Protein AF-W4K0P7-F1 (afdb_monomer)

Sequence (176 aa):
MNGWTSPEGILYIKETLCTLLPWPNGPHNWQVNSTANILEGNNQLVIAACSEGKIAVAYLHLILISHLSKKPPRSLPSFVRSIQSTTVVLMIIPLIDVGLCQVEEMSRMGVRVVSLDKETVREAADFCEAYGQINCTIACIPVGIPVLVMSRTLGSEAETSLTKFLGFHDGTYQMI

Structure (mmCIF, N/CA/C/O backbone):
data_AF-W4K0P7-F1
#
_entry.id   AF-W4K0P7-F1
#
loop_
_atom_site.group_PDB
_atom_site.id
_atom_site.type_symbol
_atom_site.label_atom_id
_atom_site.label_alt_id
_atom_site.label_comp_id
_atom_site.label_asym_id
_atom_site.label_entity_id
_atom_site.label_seq_id
_atom_site.pdbx_PDB_ins_code
_atom_site.Cartn_x
_atom_site.Cartn_y
_atom_site.Cartn_z
_atom_site.occupancy
_atom_site.B_iso_or_equiv
_atom_site.auth_seq_id
_atom_site.auth_comp_id
_atom_site.auth_asym_id
_atom_site.auth_atom_id
_atom_site.pdbx_PDB_model_num
ATOM 1 N N . MET A 1 1 ? -16.698 13.579 5.996 1.00 54.69 1 MET A N 1
ATOM 2 C CA . MET A 1 1 ? -16.871 12.206 5.472 1.00 54.69 1 MET A CA 1
ATOM 3 C C . MET A 1 1 ? -16.181 11.272 6.443 1.00 54.69 1 MET A C 1
ATOM 5 O O . MET A 1 1 ? -15.068 11.587 6.837 1.00 54.69 1 MET A O 1
ATOM 9 N N . ASN A 1 2 ? -16.835 10.184 6.848 1.00 77.38 2 ASN A N 1
ATOM 10 C CA . ASN A 1 2 ? -16.234 9.191 7.741 1.00 77.38 2 ASN A CA 1
ATOM 11 C C . ASN A 1 2 ? -15.592 8.098 6.870 1.00 77.38 2 ASN A C 1
ATOM 13 O O . ASN A 1 2 ? -16.306 7.478 6.077 1.00 77.38 2 ASN A O 1
ATOM 17 N N . GLY A 1 3 ? -14.280 7.893 6.999 1.00 88.19 3 GLY A N 1
ATOM 18 C CA . GLY A 1 3 ? -13.490 6.923 6.228 1.00 88.19 3 GLY A CA 1
ATOM 19 C C . GLY A 1 3 ? -12.021 6.938 6.658 1.00 88.19 3 GLY A C 1
ATOM 20 O O . GLY A 1 3 ? -11.626 7.771 7.474 1.00 88.19 3 GLY A O 1
ATOM 21 N N . TRP A 1 4 ? -11.203 6.040 6.120 1.00 92.19 4 TRP A N 1
ATOM 22 C CA . TRP A 1 4 ? -9.770 5.958 6.430 1.00 92.19 4 TRP A CA 1
ATOM 23 C C . TRP A 1 4 ? -9.004 7.208 6.003 1.00 92.19 4 TRP A C 1
ATOM 25 O O . TRP A 1 4 ? -8.019 7.576 6.639 1.00 92.19 4 TRP A O 1
ATOM 35 N N . THR A 1 5 ? -9.476 7.879 4.954 1.00 93.38 5 THR A N 1
ATOM 36 C CA . THR A 1 5 ? -8.907 9.130 4.431 1.00 93.38 5 THR A CA 1
ATOM 37 C C . THR A 1 5 ? -9.366 10.382 5.188 1.00 93.38 5 THR A C 1
ATOM 39 O O . THR A 1 5 ? -8.918 11.482 4.864 1.00 93.38 5 THR A O 1
ATOM 42 N N . SER A 1 6 ? -10.238 10.258 6.201 1.00 93.25 6 SER A N 1
ATOM 43 C CA . SER A 1 6 ? -10.619 11.395 7.052 1.00 93.25 6 SER A CA 1
ATOM 44 C C . SER A 1 6 ? -9.464 11.806 7.979 1.00 93.25 6 SER A C 1
ATOM 46 O O . SER A 1 6 ? -8.593 10.982 8.263 1.00 93.25 6 SER A O 1
ATOM 48 N N . PRO A 1 7 ? -9.440 13.047 8.505 1.00 93.06 7 PRO A N 1
ATOM 49 C CA . PRO A 1 7 ? -8.416 13.472 9.463 1.00 93.06 7 PRO A CA 1
ATOM 50 C C . PRO A 1 7 ? -8.278 12.526 10.664 1.00 93.06 7 PRO A C 1
ATOM 52 O O . PRO A 1 7 ? -7.164 12.223 11.090 1.00 93.06 7 PRO A O 1
ATOM 55 N N . GLU A 1 8 ? -9.398 12.011 11.173 1.00 92.00 8 GLU A N 1
ATOM 56 C CA . GLU A 1 8 ? -9.434 11.033 12.262 1.00 92.00 8 GLU A CA 1
ATOM 57 C C . GLU A 1 8 ? -8.845 9.683 11.836 1.00 92.00 8 GLU A C 1
ATOM 59 O O . GLU A 1 8 ? -8.071 9.092 12.589 1.00 92.00 8 GLU A O 1
ATOM 64 N N . GLY A 1 9 ? -9.170 9.207 10.628 1.00 92.75 9 GLY A N 1
ATOM 65 C CA . GLY A 1 9 ? -8.609 7.978 10.063 1.00 92.75 9 GLY A CA 1
ATOM 66 C C . GLY A 1 9 ? -7.095 8.067 9.865 1.00 92.75 9 GLY A C 1
ATOM 67 O O . GLY A 1 9 ? -6.358 7.186 10.311 1.00 92.75 9 GLY A O 1
ATOM 68 N N . ILE A 1 10 ? -6.615 9.170 9.288 1.00 95.06 10 ILE A N 1
ATOM 69 C CA . ILE A 1 10 ? -5.187 9.455 9.091 1.00 95.06 10 ILE A CA 1
ATOM 70 C C . ILE A 1 10 ? -4.441 9.504 10.424 1.00 95.06 10 ILE A C 1
ATOM 72 O O . ILE A 1 10 ? -3.384 8.880 10.561 1.00 95.06 10 ILE A O 1
ATOM 76 N N . LEU A 1 11 ? -4.988 10.216 11.413 1.00 94.06 11 LEU A N 1
ATOM 77 C CA . LEU A 1 11 ? -4.388 10.302 12.742 1.00 94.06 11 LEU A CA 1
ATOM 78 C C . LEU A 1 11 ? -4.304 8.918 13.392 1.00 94.06 11 LEU A C 1
ATOM 80 O O . LEU A 1 11 ? -3.238 8.530 13.866 1.00 94.06 11 LEU A O 1
ATOM 84 N N . TYR A 1 12 ? -5.388 8.144 13.328 1.00 93.12 12 TYR A N 1
ATOM 85 C CA . TYR A 1 12 ? -5.439 6.795 13.882 1.00 93.12 12 TYR A CA 1
ATOM 86 C C . TYR A 1 12 ? -4.412 5.856 13.243 1.00 93.12 12 TYR A C 1
ATOM 88 O O . TYR A 1 12 ? -3.710 5.132 13.954 1.00 93.12 12 TYR A O 1
ATOM 96 N N . ILE A 1 13 ? -4.292 5.870 11.910 1.00 94.69 13 ILE A N 1
ATOM 97 C CA . ILE A 1 13 ? -3.286 5.078 11.189 1.00 94.69 13 ILE A CA 1
ATOM 98 C C . ILE A 1 13 ? -1.888 5.478 11.659 1.00 94.69 13 ILE A C 1
ATOM 100 O O . ILE A 1 13 ? -1.088 4.605 11.992 1.00 94.69 13 ILE A O 1
ATOM 104 N N . LYS A 1 14 ? -1.595 6.782 11.713 1.00 96.25 14 LYS A N 1
ATOM 105 C CA . LYS A 1 14 ? -0.280 7.290 12.112 1.00 96.25 14 LYS A CA 1
ATOM 106 C C . LYS A 1 14 ? 0.084 6.867 13.530 1.00 96.25 14 LYS A C 1
ATOM 108 O O . LYS A 1 14 ? 1.150 6.293 13.728 1.00 96.25 14 LYS A O 1
ATOM 113 N N . GLU A 1 15 ? -0.794 7.114 14.497 1.00 94.00 15 GLU A N 1
ATOM 114 C CA . GLU A 1 15 ? -0.563 6.755 15.898 1.00 94.00 15 GLU A CA 1
ATOM 115 C C . GLU A 1 15 ? -0.383 5.248 16.059 1.00 94.00 15 GLU A C 1
ATOM 117 O O . GLU A 1 15 ? 0.584 4.803 16.676 1.00 94.00 15 GLU A O 1
ATOM 122 N N . THR A 1 16 ? -1.254 4.455 15.432 1.00 92.81 16 THR A N 1
ATOM 123 C CA . THR A 1 16 ? -1.171 2.994 15.505 1.00 92.81 16 THR A CA 1
ATOM 124 C C . THR A 1 16 ? 0.144 2.501 14.908 1.00 92.81 16 THR A C 1
ATOM 126 O O . THR A 1 16 ? 0.885 1.779 15.571 1.00 92.81 16 THR A O 1
ATOM 129 N N . LEU A 1 17 ? 0.502 2.928 13.696 1.00 94.56 17 LEU A N 1
ATOM 130 C CA . LEU A 1 17 ? 1.748 2.507 13.053 1.00 94.56 17 LEU A CA 1
ATOM 131 C C . LEU A 1 17 ? 2.992 2.967 13.824 1.00 94.56 17 LEU A C 1
ATOM 133 O O . LEU A 1 17 ? 3.925 2.182 13.957 1.00 94.56 17 LEU A O 1
ATOM 137 N N . CYS A 1 18 ? 3.004 4.166 14.412 1.00 94.75 18 CYS A N 1
ATOM 138 C CA . CYS A 1 18 ? 4.108 4.605 15.276 1.00 94.75 18 CYS A CA 1
ATOM 139 C C . CYS A 1 18 ? 4.345 3.667 16.469 1.00 94.75 18 CYS A C 1
ATOM 141 O O . CYS A 1 18 ? 5.478 3.533 16.914 1.00 94.75 18 CYS A O 1
ATOM 143 N N . THR A 1 19 ? 3.302 3.007 16.984 1.00 92.25 19 THR A N 1
ATOM 144 C CA . THR A 1 19 ? 3.459 2.023 18.072 1.00 92.25 19 THR A CA 1
ATOM 145 C C . THR A 1 19 ? 3.902 0.642 17.593 1.00 92.25 19 THR A C 1
ATOM 147 O O . THR A 1 19 ? 4.469 -0.121 18.373 1.00 92.25 19 THR A O 1
ATOM 150 N N . LEU A 1 20 ? 3.618 0.295 16.335 1.00 91.38 20 LEU A N 1
ATOM 151 C CA . LEU A 1 20 ? 3.856 -1.045 15.792 1.00 91.38 20 LEU A CA 1
ATOM 152 C C . LEU A 1 20 ? 5.194 -1.176 15.071 1.00 91.38 20 LEU A C 1
ATOM 154 O O . LEU A 1 20 ? 5.740 -2.276 14.999 1.00 91.38 20 LEU A O 1
ATOM 158 N N . LEU A 1 21 ? 5.697 -0.085 14.500 1.00 91.75 21 LEU A N 1
ATOM 159 C CA . LEU A 1 21 ? 6.908 -0.089 13.691 1.00 91.75 21 LEU A CA 1
ATOM 160 C C . LEU A 1 21 ? 8.126 0.252 14.565 1.00 91.75 21 LEU A C 1
ATOM 162 O O . LEU A 1 21 ? 8.058 1.180 15.368 1.00 91.75 21 LEU A O 1
ATOM 166 N N . PRO A 1 22 ? 9.282 -0.404 14.367 1.00 89.69 22 PRO A N 1
ATOM 167 C CA . PRO A 1 22 ? 10.523 -0.093 15.077 1.00 89.69 22 PRO A CA 1
ATOM 168 C C . PRO A 1 22 ? 11.223 1.165 14.522 1.00 89.69 22 PRO A C 1
ATOM 170 O O . PRO A 1 22 ? 12.439 1.306 14.631 1.00 89.69 22 PRO A O 1
ATOM 173 N N . TRP A 1 23 ? 10.488 2.062 13.860 1.00 90.38 23 TRP A N 1
ATOM 174 C CA . TRP A 1 23 ? 11.051 3.234 13.196 1.00 90.38 23 TRP A CA 1
ATOM 175 C C . TRP A 1 23 ? 11.084 4.420 14.159 1.00 90.38 23 TRP A C 1
ATOM 177 O O . TRP A 1 23 ? 10.035 4.786 14.687 1.00 90.38 23 TRP A O 1
ATOM 187 N N . PRO A 1 24 ? 12.241 5.079 14.352 1.00 87.12 24 PRO A N 1
ATOM 188 C CA . PRO A 1 24 ? 12.406 6.092 15.396 1.00 87.12 24 PRO A CA 1
ATOM 189 C C . PRO A 1 24 ? 11.459 7.288 15.239 1.00 87.12 24 PRO A C 1
ATOM 191 O O . PRO A 1 24 ? 11.009 7.848 16.231 1.00 87.12 24 PRO A O 1
ATOM 194 N N . ASN A 1 25 ? 11.127 7.648 13.996 1.00 90.12 25 ASN A N 1
ATOM 195 C CA . ASN A 1 25 ? 10.234 8.764 13.679 1.00 90.12 25 ASN A CA 1
ATOM 196 C C . ASN A 1 25 ? 8.855 8.304 13.175 1.00 90.12 25 ASN A C 1
ATOM 198 O O . ASN A 1 25 ? 8.053 9.132 12.743 1.00 90.12 25 ASN A O 1
ATOM 202 N N . GLY A 1 26 ? 8.586 6.994 13.200 1.00 92.44 26 GLY A N 1
ATOM 203 C CA . GLY A 1 26 ? 7.404 6.415 12.569 1.00 92.44 26 GLY A CA 1
ATOM 204 C C . GLY A 1 26 ? 7.386 6.570 11.039 1.00 92.44 26 GLY A C 1
ATOM 205 O O . GLY A 1 26 ? 8.409 6.896 10.428 1.00 92.44 26 GLY A O 1
ATOM 206 N N . PRO A 1 27 ? 6.237 6.292 10.397 1.00 94.88 27 PRO A N 1
ATOM 207 C CA . PRO A 1 27 ? 6.082 6.413 8.952 1.00 94.88 27 PRO A CA 1
ATOM 208 C C . PRO A 1 27 ? 5.974 7.881 8.511 1.00 94.88 27 PRO A C 1
ATOM 210 O O . PRO A 1 27 ? 5.443 8.738 9.224 1.00 94.88 27 PRO A O 1
ATOM 213 N N . HIS A 1 28 ? 6.413 8.168 7.286 1.00 95.25 28 HIS A N 1
ATOM 214 C CA . HIS A 1 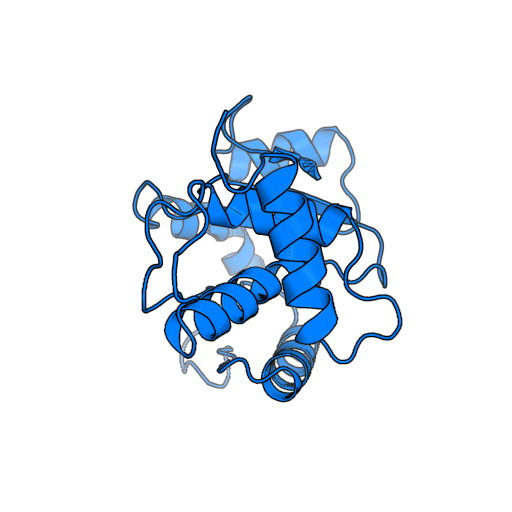28 ? 6.198 9.463 6.645 1.00 95.25 28 HIS A CA 1
ATOM 215 C C . HIS A 1 28 ? 4.703 9.732 6.417 1.00 95.25 28 HIS A C 1
ATOM 217 O O . HIS A 1 28 ? 3.915 8.818 6.182 1.00 95.25 28 HIS A O 1
ATOM 223 N N . ASN A 1 29 ? 4.303 11.008 6.404 1.00 95.38 29 ASN A N 1
ATOM 224 C CA . ASN A 1 29 ? 2.895 11.379 6.205 1.00 95.38 29 ASN A CA 1
ATOM 225 C C . ASN A 1 29 ? 2.325 10.851 4.875 1.00 95.38 29 ASN A C 1
ATOM 227 O O . ASN A 1 29 ? 1.185 10.400 4.837 1.00 95.38 29 ASN A O 1
ATOM 231 N N . TRP A 1 30 ? 3.110 10.849 3.793 1.00 95.19 30 TRP A N 1
ATOM 232 C CA . TRP A 1 30 ? 2.653 10.316 2.507 1.00 95.19 30 TRP A CA 1
ATOM 233 C C . TRP A 1 30 ? 2.475 8.784 2.538 1.00 95.19 30 TRP A C 1
ATOM 235 O O . TRP A 1 30 ? 1.562 8.269 1.898 1.00 95.19 30 TRP A O 1
ATOM 245 N N . GLN A 1 31 ? 3.251 8.053 3.354 1.00 96.75 31 GLN A N 1
ATOM 246 C CA . GLN A 1 31 ? 3.060 6.610 3.568 1.00 96.75 31 GLN A CA 1
ATOM 247 C C . GLN A 1 31 ? 1.754 6.328 4.321 1.00 96.75 31 GLN A C 1
ATOM 249 O O . GLN A 1 31 ? 1.039 5.376 4.003 1.00 96.75 31 GLN A O 1
ATOM 254 N N . VAL A 1 32 ? 1.421 7.178 5.299 1.00 96.81 32 VAL A N 1
ATOM 255 C CA . VAL A 1 32 ? 0.141 7.130 6.024 1.00 96.81 32 VAL A CA 1
ATOM 256 C C . VAL A 1 32 ? -1.023 7.412 5.073 1.00 96.81 32 VAL A C 1
ATOM 258 O O . VAL A 1 32 ? -1.985 6.648 5.045 1.00 96.81 32 VAL A O 1
ATOM 261 N N . ASN A 1 33 ? -0.915 8.450 4.240 1.00 96.00 33 ASN A N 1
ATOM 262 C CA . ASN A 1 33 ? -1.940 8.787 3.249 1.00 96.00 33 ASN A CA 1
ATOM 263 C C . ASN A 1 33 ? -2.133 7.669 2.215 1.00 96.00 33 ASN A C 1
ATOM 265 O O . ASN A 1 33 ? -3.264 7.351 1.851 1.00 96.00 33 ASN A O 1
ATOM 269 N N . SER A 1 34 ? -1.047 7.042 1.762 1.00 95.94 34 SER A N 1
ATOM 270 C CA . SER A 1 34 ? -1.112 5.893 0.853 1.00 95.94 34 SER A CA 1
ATOM 271 C C . SER A 1 34 ? -1.801 4.697 1.508 1.00 95.94 34 SER A C 1
ATOM 273 O O . SER A 1 34 ? -2.725 4.113 0.938 1.00 95.94 34 SER A O 1
ATOM 275 N N . THR A 1 35 ? -1.444 4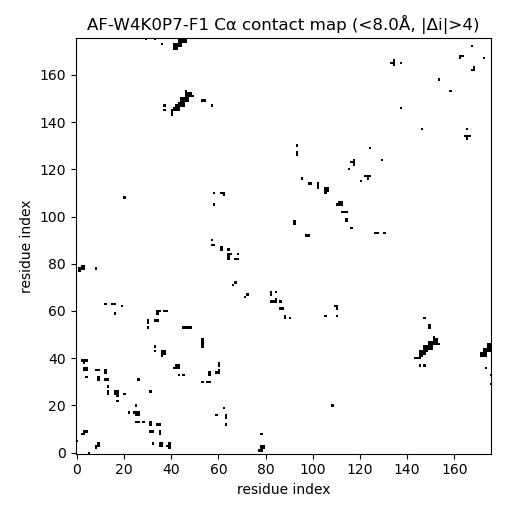.404 2.760 1.00 95.44 35 THR A N 1
ATOM 276 C CA . THR A 1 35 ? -2.091 3.360 3.566 1.00 95.44 35 THR A CA 1
ATOM 277 C C . THR A 1 35 ? -3.596 3.606 3.685 1.00 95.44 35 THR A C 1
ATOM 279 O O . THR A 1 35 ? -4.386 2.702 3.428 1.00 95.44 35 THR A O 1
ATOM 282 N N . ALA A 1 36 ? -4.006 4.834 4.004 1.00 94.56 36 ALA A N 1
ATOM 283 C CA . ALA A 1 36 ? -5.413 5.207 4.115 1.00 94.56 36 ALA A CA 1
ATOM 284 C C . ALA A 1 36 ? -6.184 5.016 2.808 1.00 94.56 36 ALA A C 1
ATOM 286 O O . ALA A 1 36 ? -7.278 4.459 2.811 1.00 94.56 36 ALA A O 1
ATOM 287 N N . ASN A 1 37 ? -5.597 5.426 1.685 1.00 93.88 37 ASN A N 1
ATOM 288 C CA . ASN A 1 37 ? -6.220 5.259 0.379 1.00 93.88 37 ASN A CA 1
ATOM 289 C C . ASN A 1 37 ? -6.371 3.777 -0.010 1.00 93.88 37 ASN A C 1
ATOM 291 O O . ASN A 1 37 ? -7.386 3.423 -0.601 1.00 93.88 37 ASN A O 1
ATOM 295 N N . ILE A 1 38 ? -5.429 2.894 0.359 1.00 92.38 38 ILE A N 1
ATOM 296 C CA . ILE A 1 38 ? -5.563 1.448 0.098 1.00 92.38 38 ILE A CA 1
ATOM 297 C C . ILE A 1 38 ? -6.704 0.874 0.936 1.00 92.38 38 ILE A C 1
ATOM 299 O O . ILE A 1 38 ? -7.516 0.107 0.429 1.00 92.38 38 ILE A O 1
ATOM 303 N N . LEU A 1 39 ? -6.796 1.271 2.206 1.00 91.00 39 LEU A N 1
ATOM 304 C CA . LEU A 1 39 ? -7.860 0.824 3.108 1.00 91.00 39 LEU A CA 1
ATOM 305 C C . LEU A 1 39 ? -9.248 1.336 2.695 1.00 91.00 39 LEU A C 1
ATOM 307 O O . LEU A 1 39 ? -10.248 0.687 2.992 1.00 91.00 39 LEU A O 1
ATOM 311 N N . GLU A 1 40 ? -9.310 2.471 1.997 1.00 90.38 40 GLU A N 1
ATOM 312 C CA . GLU A 1 40 ? -10.532 3.000 1.378 1.00 90.38 40 GLU A CA 1
ATOM 313 C C . GLU A 1 40 ? -10.885 2.288 0.055 1.00 90.38 40 GLU A C 1
ATOM 315 O O . GLU A 1 40 ? -11.986 2.458 -0.459 1.00 90.38 40 GLU A O 1
ATOM 320 N N . GLY A 1 41 ? -9.980 1.465 -0.490 1.00 89.00 41 GLY A N 1
ATOM 321 C CA . GLY A 1 41 ? -10.173 0.745 -1.753 1.00 89.00 41 GLY A CA 1
ATOM 322 C C . GLY A 1 41 ? -9.768 1.534 -3.001 1.00 89.00 41 GLY A C 1
ATOM 323 O O . GLY A 1 41 ? -10.157 1.166 -4.108 1.00 89.00 41 GLY A O 1
ATOM 324 N N . ASN A 1 42 ? -8.985 2.606 -2.853 1.00 90.38 42 ASN A N 1
ATOM 325 C CA . ASN A 1 42 ? -8.543 3.435 -3.972 1.00 90.38 42 ASN A CA 1
ATOM 326 C C . ASN A 1 42 ? -7.283 2.860 -4.633 1.00 90.38 42 ASN A C 1
ATOM 328 O O . ASN A 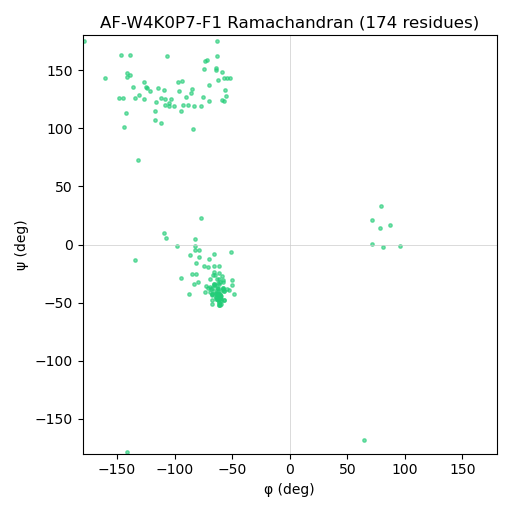1 42 ? -6.293 2.568 -3.954 1.00 90.38 42 ASN A O 1
ATOM 332 N N . ASN A 1 43 ? -7.286 2.801 -5.969 1.00 89.75 43 ASN A N 1
ATOM 333 C CA . ASN A 1 43 ? -6.074 2.576 -6.761 1.00 89.75 43 ASN A CA 1
ATOM 334 C C . ASN A 1 43 ? -5.090 3.734 -6.577 1.00 89.75 43 ASN A C 1
ATOM 336 O O . ASN A 1 43 ? -5.506 4.876 -6.365 1.00 89.75 43 ASN A O 1
ATOM 340 N N . GLN A 1 44 ? -3.791 3.458 -6.678 1.00 92.56 44 GLN A N 1
ATOM 341 C CA . GLN A 1 44 ? -2.751 4.443 -6.394 1.00 92.56 44 GLN A CA 1
ATOM 342 C C . GLN A 1 44 ? -1.555 4.366 -7.334 1.00 92.56 44 GLN A C 1
ATOM 344 O O . GLN A 1 44 ? -1.089 3.280 -7.681 1.00 92.56 44 GLN A O 1
ATOM 349 N N . LEU A 1 45 ? -1.011 5.541 -7.649 1.00 90.50 45 LEU A N 1
ATOM 350 C CA . LEU A 1 45 ? 0.312 5.722 -8.233 1.00 90.50 45 LEU A CA 1
ATOM 351 C C . LEU A 1 45 ? 1.176 6.518 -7.249 1.00 90.50 45 LEU A C 1
ATOM 353 O O . LEU A 1 45 ? 0.885 7.678 -6.977 1.00 90.50 45 LEU A O 1
ATOM 357 N N . VAL A 1 46 ? 2.230 5.893 -6.730 1.00 90.06 46 VAL A N 1
ATOM 358 C CA . VAL A 1 46 ? 3.181 6.510 -5.797 1.00 90.06 46 VAL A CA 1
ATOM 359 C C . VAL A 1 46 ? 4.481 6.823 -6.529 1.00 90.06 46 VAL A C 1
ATOM 361 O O . VAL A 1 46 ? 5.139 5.915 -7.056 1.00 90.06 46 VAL A O 1
ATOM 364 N N . ILE A 1 47 ? 4.882 8.093 -6.528 1.00 87.06 47 ILE A N 1
ATOM 365 C CA . ILE A 1 47 ? 6.148 8.547 -7.113 1.00 87.06 47 ILE A CA 1
ATOM 366 C C . ILE A 1 47 ? 7.017 9.119 -5.997 1.00 87.06 47 ILE A C 1
ATOM 368 O O . ILE A 1 47 ? 6.788 10.212 -5.499 1.00 87.06 47 ILE A O 1
ATOM 372 N N . ALA A 1 48 ? 8.054 8.374 -5.627 1.00 86.75 48 ALA A N 1
ATOM 373 C CA . ALA A 1 48 ? 8.960 8.765 -4.553 1.00 86.75 48 ALA A CA 1
ATOM 374 C C . ALA A 1 48 ? 10.406 8.412 -4.902 1.00 86.75 48 ALA A C 1
ATOM 376 O O . ALA A 1 48 ? 10.687 7.402 -5.572 1.00 86.75 48 ALA A O 1
ATOM 377 N N . ALA A 1 49 ? 11.344 9.233 -4.433 1.00 84.69 49 ALA A N 1
ATOM 378 C CA . ALA A 1 49 ? 12.755 9.059 -4.734 1.00 84.69 49 ALA A CA 1
ATOM 379 C C . ALA A 1 49 ? 13.294 7.733 -4.161 1.00 84.69 49 ALA A C 1
ATOM 381 O O . ALA A 1 49 ? 12.708 7.084 -3.288 1.00 84.69 49 ALA A O 1
ATOM 382 N N . CYS A 1 50 ? 14.448 7.288 -4.670 1.00 78.44 50 CYS A N 1
ATOM 383 C CA . CYS A 1 50 ? 15.166 6.189 -4.025 1.00 78.44 50 CYS A CA 1
ATOM 384 C C . CYS A 1 50 ? 15.466 6.566 -2.571 1.00 78.44 50 CYS A C 1
ATOM 386 O O . CYS A 1 50 ? 15.781 7.719 -2.302 1.00 78.44 50 CYS A O 1
ATOM 388 N N . SER A 1 51 ? 15.402 5.586 -1.666 1.00 80.44 51 SER A N 1
ATOM 389 C CA . SER A 1 51 ? 15.600 5.728 -0.212 1.00 80.44 51 SER A CA 1
ATOM 390 C C . SER A 1 51 ? 14.506 6.439 0.595 1.00 80.44 51 SER A C 1
ATOM 392 O O . SER A 1 51 ? 14.603 6.453 1.814 1.00 80.44 51 SER A O 1
ATOM 394 N N . GLU A 1 52 ? 13.412 6.905 -0.015 1.00 83.81 52 GLU A N 1
ATOM 395 C CA . GLU A 1 52 ? 12.283 7.466 0.758 1.00 83.81 52 GLU A CA 1
ATOM 396 C C . GLU A 1 52 ? 11.383 6.392 1.389 1.00 83.81 52 GLU A C 1
ATOM 398 O O . GLU A 1 52 ? 10.474 6.696 2.148 1.00 83.81 52 GLU A O 1
ATOM 403 N N . GLY A 1 53 ? 11.628 5.111 1.109 1.00 86.56 53 GLY A N 1
ATOM 404 C CA . GLY A 1 53 ? 10.850 4.024 1.702 1.00 86.56 53 GLY A CA 1
ATOM 405 C C . GLY A 1 53 ? 9.496 3.802 1.025 1.00 86.56 53 GLY A C 1
ATOM 406 O O . GLY A 1 53 ? 8.541 3.410 1.685 1.00 86.56 53 GLY A O 1
ATOM 407 N N . LYS A 1 54 ? 9.386 4.023 -0.294 1.00 90.00 54 LYS A N 1
ATOM 408 C CA . LYS A 1 54 ? 8.172 3.713 -1.087 1.00 90.00 54 LYS A CA 1
ATOM 409 C C . LYS A 1 54 ? 7.643 2.303 -0.886 1.00 90.00 54 LYS A C 1
ATOM 411 O O . LYS A 1 54 ? 6.441 2.115 -0.817 1.00 90.00 54 LYS A O 1
ATOM 416 N N . ILE A 1 55 ? 8.528 1.331 -0.694 1.00 89.12 55 ILE A N 1
ATOM 417 C CA . ILE A 1 55 ? 8.117 -0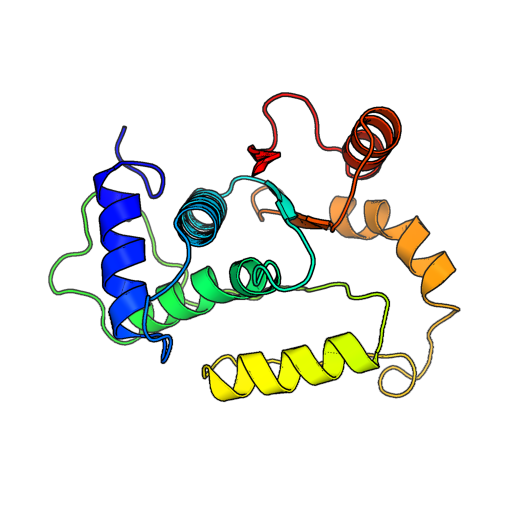.065 -0.547 1.00 89.12 55 ILE A CA 1
ATOM 418 C C . ILE A 1 55 ? 7.299 -0.288 0.733 1.00 89.12 55 ILE A C 1
ATOM 420 O O . ILE A 1 55 ? 6.439 -1.165 0.753 1.00 89.12 55 ILE A O 1
ATOM 424 N N . ALA A 1 56 ? 7.457 0.568 1.750 1.00 91.50 56 ALA A N 1
ATOM 425 C CA . ALA A 1 56 ? 6.639 0.545 2.959 1.00 91.50 56 ALA A CA 1
ATOM 426 C C . ALA A 1 56 ? 5.137 0.481 2.663 1.00 91.50 56 ALA A C 1
ATOM 428 O O . ALA A 1 56 ? 4.400 -0.287 3.286 1.00 91.50 56 ALA A O 1
ATOM 429 N N . VAL A 1 57 ? 4.666 1.254 1.680 1.00 93.12 57 VAL A N 1
ATOM 430 C CA . VAL A 1 57 ? 3.227 1.358 1.400 1.00 93.12 57 VAL A CA 1
ATOM 431 C C . VAL A 1 57 ? 2.618 0.047 0.896 1.00 93.12 57 VAL A C 1
ATOM 433 O O . VAL A 1 57 ? 1.415 -0.167 1.051 1.00 93.12 57 VAL A O 1
ATOM 436 N N . ALA A 1 58 ? 3.449 -0.882 0.411 1.00 91.56 58 ALA A N 1
ATOM 437 C CA . ALA A 1 58 ? 3.025 -2.220 0.020 1.00 91.56 58 ALA A CA 1
ATOM 438 C C . ALA A 1 58 ? 2.648 -3.119 1.212 1.00 91.56 58 ALA A C 1
ATOM 440 O O . ALA A 1 58 ? 1.942 -4.101 1.009 1.00 91.56 58 ALA A O 1
ATOM 441 N N . TYR A 1 59 ? 3.075 -2.814 2.444 1.00 91.62 59 TYR A N 1
ATOM 442 C CA . TYR A 1 59 ? 2.827 -3.691 3.601 1.00 91.62 59 TYR A CA 1
ATOM 443 C C . TYR A 1 59 ? 2.325 -2.991 4.871 1.00 91.62 59 TYR A C 1
ATOM 445 O O . TYR A 1 59 ? 1.825 -3.669 5.770 1.00 91.62 59 TYR A O 1
ATOM 453 N N . LEU A 1 60 ? 2.383 -1.659 4.977 1.00 94.69 60 LEU A N 1
ATOM 454 C CA . LEU A 1 60 ? 1.886 -0.940 6.163 1.00 94.69 60 LEU A CA 1
ATOM 455 C C . LEU A 1 60 ? 0.402 -1.220 6.459 1.00 94.69 60 LEU A C 1
ATOM 457 O O . LEU A 1 60 ? 0.026 -1.428 7.614 1.00 94.69 60 LEU A O 1
ATOM 461 N N . HIS A 1 61 ? -0.435 -1.301 5.423 1.00 92.75 61 HIS A N 1
ATOM 462 C CA . HIS A 1 61 ? -1.851 -1.642 5.569 1.00 92.75 61 HIS A CA 1
ATOM 463 C C . HIS A 1 61 ? -2.052 -3.085 6.076 1.00 92.75 61 HIS A C 1
ATOM 465 O O . HIS A 1 61 ? -2.938 -3.320 6.897 1.00 92.75 61 HIS A O 1
ATOM 471 N N . LEU A 1 62 ? -1.196 -4.040 5.682 1.00 92.06 62 LEU A N 1
ATOM 472 C CA . LEU A 1 62 ? -1.224 -5.415 6.203 1.00 92.06 62 LEU A CA 1
ATOM 473 C C . LEU A 1 62 ? -0.902 -5.464 7.699 1.00 92.06 62 LEU A C 1
ATOM 475 O O . LEU A 1 62 ? -1.563 -6.184 8.450 1.00 92.06 62 LEU A O 1
ATOM 479 N N . ILE A 1 63 ? 0.094 -4.690 8.142 1.00 91.88 63 ILE A N 1
ATOM 480 C CA . ILE A 1 63 ? 0.465 -4.590 9.561 1.00 91.88 63 ILE A CA 1
ATOM 481 C C . ILE A 1 63 ? -0.715 -4.047 10.371 1.00 91.88 63 ILE A C 1
ATOM 483 O O . ILE A 1 63 ? -1.081 -4.635 11.393 1.00 91.88 63 ILE A O 1
ATOM 487 N N . LEU A 1 64 ? -1.353 -2.975 9.889 1.00 91.69 64 LEU A N 1
ATOM 488 C CA . LEU A 1 64 ? -2.515 -2.384 10.548 1.00 91.69 64 LEU A CA 1
ATOM 489 C C . LEU A 1 64 ? -3.690 -3.371 10.632 1.00 91.69 64 LEU A C 1
ATOM 491 O O . LEU A 1 64 ? -4.230 -3.588 11.716 1.00 91.69 64 LEU A O 1
ATOM 495 N N . ILE A 1 65 ? -4.058 -4.016 9.521 1.00 89.62 65 ILE A N 1
ATOM 496 C CA . ILE A 1 65 ? -5.155 -4.998 9.477 1.00 89.62 65 ILE A CA 1
ATOM 497 C C . ILE A 1 65 ? -4.870 -6.183 10.409 1.00 89.62 65 ILE A C 1
ATOM 499 O O . ILE A 1 65 ? -5.750 -6.616 11.157 1.00 89.62 65 ILE A O 1
ATOM 503 N N . SER A 1 66 ? -3.633 -6.688 10.416 1.00 86.81 66 SER A N 1
ATOM 504 C CA . SER A 1 66 ? -3.192 -7.774 11.301 1.00 86.81 66 SER A CA 1
ATOM 505 C C . SER A 1 66 ? -3.305 -7.387 12.776 1.00 86.81 66 SER A C 1
ATOM 507 O O . SER A 1 66 ? -3.789 -8.178 13.590 1.00 86.81 66 SER A O 1
ATOM 509 N N . HIS A 1 67 ? -2.916 -6.157 13.129 1.00 87.81 67 HIS A N 1
ATOM 510 C CA . HIS A 1 67 ? -3.070 -5.631 14.484 1.00 87.81 67 HIS A CA 1
ATOM 511 C C . HIS A 1 67 ? -4.542 -5.569 14.901 1.00 87.81 67 HIS A C 1
ATOM 513 O O . HIS A 1 67 ? -4.912 -6.139 15.929 1.00 87.81 67 HIS A O 1
ATOM 519 N N . LEU A 1 68 ? -5.381 -4.947 14.070 1.00 86.31 68 LEU A N 1
ATOM 520 C CA . LEU A 1 68 ? -6.813 -4.797 14.324 1.00 86.31 68 LEU A CA 1
ATOM 521 C C . LEU A 1 68 ? -7.536 -6.146 14.428 1.00 86.31 68 LEU A C 1
ATOM 523 O O . LEU A 1 68 ? -8.452 -6.291 15.231 1.00 86.31 68 LEU A O 1
ATOM 527 N N . SER A 1 69 ? -7.096 -7.147 13.663 1.00 83.00 69 SER A N 1
ATOM 528 C CA . SER A 1 69 ? -7.660 -8.501 13.701 1.00 83.00 69 SER A CA 1
ATOM 529 C C . SER A 1 69 ? -7.281 -9.267 14.974 1.00 83.00 69 SER A C 1
ATOM 531 O O . SER A 1 69 ? -8.086 -10.033 15.496 1.00 83.00 69 SER A O 1
ATOM 533 N N . LYS A 1 70 ? -6.059 -9.077 15.495 1.00 81.44 70 LYS A N 1
ATOM 534 C CA . LYS A 1 70 ? -5.564 -9.776 16.701 1.00 81.44 70 LYS A CA 1
ATOM 535 C C . LYS A 1 70 ? -6.004 -9.118 18.005 1.00 81.44 70 LYS A C 1
ATOM 537 O O . LYS A 1 70 ? -6.173 -9.801 19.012 1.00 81.44 70 LYS A O 1
ATOM 542 N N . LYS A 1 71 ? -6.117 -7.793 18.010 1.00 74.50 71 LYS A N 1
ATOM 543 C CA . LYS A 1 71 ? -6.525 -6.989 19.165 1.00 74.50 71 LYS A CA 1
ATOM 544 C C . LYS A 1 71 ? -7.604 -6.009 18.713 1.00 74.50 71 LYS A C 1
ATOM 546 O O . LYS A 1 71 ? -7.316 -4.818 18.595 1.00 74.50 71 LYS A O 1
ATOM 551 N N . PRO A 1 72 ? -8.832 -6.488 18.448 1.00 68.94 72 PRO A N 1
ATOM 552 C CA . PRO A 1 72 ? -9.914 -5.587 18.102 1.00 68.94 72 PRO A CA 1
ATOM 553 C C . PRO A 1 72 ? -10.100 -4.598 19.263 1.00 68.94 72 PRO A C 1
ATOM 555 O O . PRO A 1 72 ? -10.237 -5.029 20.416 1.00 68.94 72 PRO A O 1
ATOM 558 N N . PRO A 1 73 ? -10.046 -3.279 19.014 1.00 69.00 73 PRO A N 1
ATOM 559 C CA . PRO A 1 73 ? -10.322 -2.306 20.058 1.00 69.00 73 PRO A CA 1
ATOM 560 C C . PRO A 1 73 ? -11.737 -2.535 20.605 1.00 69.00 73 PRO A C 1
ATOM 562 O O . PRO A 1 73 ? -12.630 -2.969 19.877 1.00 69.00 73 PRO A O 1
ATOM 565 N N . ARG A 1 74 ? -11.947 -2.238 21.898 1.00 67.25 74 ARG A N 1
ATOM 566 C CA . ARG A 1 74 ? -13.243 -2.434 22.590 1.00 67.25 74 ARG A CA 1
ATOM 567 C C . ARG A 1 74 ? -14.424 -1.824 21.828 1.00 67.25 74 ARG A C 1
ATOM 569 O O . ARG A 1 74 ? -15.532 -2.340 21.898 1.00 67.25 74 ARG A O 1
ATOM 576 N N . SER A 1 75 ? -14.157 -0.748 21.099 1.00 67.31 75 SER A N 1
ATOM 577 C CA . SER A 1 75 ? -15.010 -0.199 20.056 1.00 67.31 75 SER A CA 1
ATOM 578 C C . SER A 1 75 ? -14.131 0.119 18.854 1.00 67.31 75 SER A C 1
ATOM 580 O O . SER A 1 75 ? -13.138 0.839 18.998 1.00 67.31 75 SER A O 1
ATOM 582 N N . LEU A 1 76 ? -14.488 -0.397 17.678 1.00 72.31 76 LEU A N 1
ATOM 583 C CA . LEU A 1 76 ? -13.858 0.051 16.442 1.00 72.31 76 LEU A CA 1
ATOM 584 C C . LEU A 1 76 ? -14.153 1.538 16.239 1.00 72.31 76 LEU A C 1
ATOM 586 O O . LEU A 1 76 ? -15.268 1.978 16.543 1.00 72.31 76 LEU A O 1
ATOM 590 N N . PRO A 1 77 ? -13.179 2.322 15.747 1.00 78.75 77 PRO A N 1
ATOM 591 C CA . PRO A 1 77 ? -13.464 3.689 15.357 1.00 78.75 77 PRO A CA 1
ATOM 592 C C . PRO A 1 77 ? -14.622 3.720 14.357 1.00 78.75 77 PRO A C 1
ATOM 594 O O . PRO A 1 77 ? -14.728 2.851 13.494 1.00 78.75 77 PRO A O 1
ATOM 597 N N . SER A 1 78 ? -15.483 4.732 14.450 1.00 77.38 78 SER A N 1
ATOM 598 C CA . SER A 1 78 ? -16.714 4.833 13.649 1.00 77.38 78 SER A CA 1
ATOM 599 C C . SER A 1 78 ? -16.476 4.901 12.135 1.00 77.38 78 SER A C 1
ATOM 601 O O . SER A 1 78 ? -17.390 4.641 11.355 1.00 77.38 78 SER A O 1
ATOM 603 N N . PHE A 1 79 ? -15.259 5.248 11.712 1.00 76.56 79 PHE A N 1
ATOM 604 C CA . PHE A 1 79 ? -14.845 5.247 10.310 1.00 76.56 79 PHE A CA 1
ATOM 605 C C . PHE A 1 79 ? -14.446 3.855 9.792 1.00 76.56 79 PHE A C 1
ATOM 607 O O . PHE A 1 79 ? -14.391 3.651 8.580 1.00 76.56 79 PHE A O 1
ATOM 614 N N . VAL A 1 80 ? -14.200 2.882 10.674 1.00 79.81 80 VAL A N 1
ATOM 615 C CA . VAL A 1 80 ? -13.864 1.506 10.293 1.00 79.81 80 VAL A CA 1
ATOM 616 C C . VAL A 1 80 ? -15.152 0.735 10.024 1.00 79.81 80 VAL A C 1
ATOM 618 O O . VAL A 1 80 ? -15.818 0.268 10.944 1.00 79.81 80 VAL A O 1
ATOM 621 N N . ARG A 1 81 ? -15.510 0.593 8.744 1.00 69.25 81 ARG A N 1
ATOM 622 C CA . ARG A 1 81 ? -16.743 -0.106 8.330 1.00 69.25 81 ARG A CA 1
ATOM 623 C C . ARG A 1 81 ? -16.654 -1.622 8.482 1.00 69.25 81 ARG A C 1
ATOM 625 O O . ARG A 1 81 ? -17.615 -2.263 8.891 1.00 69.25 81 ARG A O 1
ATOM 632 N N . SER A 1 82 ? -15.506 -2.193 8.137 1.00 68.69 82 SER A N 1
ATOM 633 C CA . SER A 1 82 ? -15.233 -3.625 8.241 1.00 68.69 82 SER A CA 1
ATOM 634 C C . SER A 1 82 ? -13.731 -3.863 8.222 1.00 68.69 82 SER A C 1
ATOM 636 O O . SER A 1 82 ? -13.019 -3.200 7.470 1.00 68.69 82 SER A O 1
ATOM 638 N N . ILE A 1 83 ? -13.258 -4.841 8.991 1.00 69.62 83 ILE A N 1
ATOM 639 C CA . ILE A 1 83 ? -11.888 -5.348 8.882 1.00 69.62 83 ILE A CA 1
ATOM 640 C C . ILE A 1 83 ? -11.967 -6.693 8.178 1.00 69.62 83 ILE A C 1
ATOM 642 O O . ILE A 1 83 ? -12.610 -7.618 8.673 1.00 69.62 83 ILE A O 1
ATOM 646 N N . GLN A 1 84 ? -11.321 -6.804 7.021 1.00 67.06 84 GLN A N 1
ATOM 647 C CA . GLN A 1 84 ? -11.125 -8.106 6.401 1.00 67.06 84 GLN A CA 1
ATOM 648 C C . GLN A 1 84 ? -10.116 -8.890 7.242 1.00 67.06 84 GLN A C 1
ATOM 650 O O . GLN A 1 84 ? -9.002 -8.432 7.477 1.00 67.06 84 GLN A O 1
ATOM 655 N N . SER A 1 85 ? -10.504 -10.079 7.701 1.00 64.44 85 SER A N 1
ATOM 656 C CA . SER A 1 85 ? -9.659 -10.937 8.543 1.00 64.44 85 SER A CA 1
ATOM 657 C C . SER A 1 85 ? -8.471 -11.548 7.794 1.00 64.44 85 SER A C 1
ATOM 659 O O . SER A 1 85 ? -7.571 -12.119 8.409 1.00 64.44 85 SER A O 1
ATOM 661 N N . THR A 1 86 ? -8.468 -11.456 6.464 1.00 68.81 86 THR A N 1
ATOM 662 C CA . THR A 1 86 ? -7.437 -12.005 5.583 1.00 68.81 86 THR A CA 1
ATOM 663 C C . THR A 1 86 ? -7.197 -11.051 4.422 1.00 68.81 86 THR A C 1
ATOM 665 O O . THR A 1 86 ? -8.063 -10.896 3.564 1.00 68.81 86 THR A O 1
ATOM 668 N N . THR A 1 87 ? -6.010 -10.452 4.382 1.00 81.19 87 THR A N 1
ATOM 669 C CA . THR A 1 87 ? -5.559 -9.583 3.289 1.00 81.19 87 THR A CA 1
ATOM 670 C C . THR A 1 87 ? -4.237 -10.115 2.755 1.00 81.19 87 THR A C 1
ATOM 672 O O . THR A 1 87 ? -3.360 -10.504 3.530 1.00 81.19 87 THR A O 1
ATOM 675 N N . VAL A 1 88 ? -4.113 -10.157 1.431 1.00 83.88 88 VAL A N 1
ATOM 676 C CA . VAL A 1 88 ? -2.917 -10.600 0.708 1.00 83.88 88 VAL A CA 1
ATOM 677 C C . VAL A 1 88 ? -2.526 -9.497 -0.265 1.00 83.88 88 VAL A C 1
ATOM 679 O O . VAL A 1 88 ? -3.395 -8.906 -0.900 1.00 83.88 88 VAL A O 1
ATOM 682 N N . VAL A 1 89 ? -1.225 -9.241 -0.386 1.00 87.00 89 VAL A N 1
ATOM 683 C CA . VAL A 1 89 ? -0.657 -8.330 -1.386 1.00 87.00 89 VAL A CA 1
ATOM 684 C C . VAL A 1 89 ? 0.143 -9.153 -2.380 1.00 87.00 89 VAL A C 1
ATOM 686 O O . VAL A 1 89 ? 1.030 -9.909 -1.989 1.00 87.00 89 VAL A O 1
ATOM 689 N N . LEU A 1 90 ? -0.167 -8.988 -3.664 1.00 87.38 90 LEU A N 1
ATOM 690 C CA . LEU A 1 90 ? 0.666 -9.470 -4.757 1.00 87.38 90 LEU A CA 1
ATOM 691 C C . LEU A 1 90 ? 1.579 -8.326 -5.198 1.00 87.38 90 LEU A C 1
ATOM 693 O O . LEU A 1 90 ? 1.098 -7.314 -5.704 1.00 87.38 90 LEU A O 1
ATOM 697 N N . MET A 1 91 ? 2.887 -8.487 -5.007 1.00 87.12 91 MET A N 1
ATOM 698 C CA . MET A 1 91 ? 3.877 -7.498 -5.425 1.00 87.12 91 MET A CA 1
ATOM 699 C C . MET A 1 91 ? 4.662 -8.021 -6.624 1.00 87.12 91 MET A C 1
ATOM 701 O O . MET A 1 91 ? 5.243 -9.100 -6.564 1.00 87.12 91 MET A O 1
ATOM 705 N N . ILE A 1 92 ? 4.689 -7.243 -7.707 1.00 84.56 92 ILE A N 1
ATOM 706 C CA . ILE A 1 92 ? 5.467 -7.555 -8.910 1.00 84.56 92 ILE A CA 1
ATOM 707 C C . ILE A 1 92 ? 6.744 -6.717 -8.875 1.00 84.56 92 ILE A C 1
ATOM 709 O O . ILE A 1 92 ? 6.686 -5.486 -8.866 1.00 84.56 92 ILE A O 1
ATOM 713 N N . ILE A 1 93 ? 7.899 -7.381 -8.848 1.00 83.44 93 ILE A N 1
ATOM 714 C CA . ILE A 1 93 ? 9.215 -6.744 -8.744 1.00 83.44 93 ILE A CA 1
ATOM 715 C C . ILE A 1 93 ? 10.078 -7.265 -9.894 1.00 83.44 93 ILE A C 1
ATOM 717 O O . ILE A 1 93 ? 10.232 -8.477 -10.018 1.00 83.44 93 ILE A O 1
ATOM 721 N N . PRO A 1 94 ? 10.658 -6.391 -10.732 1.00 77.88 94 PRO A N 1
ATOM 722 C CA . PRO A 1 94 ? 11.423 -6.835 -11.896 1.00 77.88 94 PRO A CA 1
ATOM 723 C C . PRO A 1 94 ? 12.804 -7.414 -11.548 1.00 77.88 94 PRO A C 1
ATOM 725 O O . PRO A 1 94 ? 13.404 -8.089 -12.375 1.00 77.88 94 PRO A O 1
ATOM 728 N N . LEU A 1 95 ? 13.332 -7.135 -10.351 1.00 82.69 95 LEU A N 1
ATOM 729 C CA . LEU A 1 95 ? 14.672 -7.543 -9.926 1.00 82.69 95 LEU A CA 1
ATOM 730 C C . LEU A 1 95 ? 14.595 -8.510 -8.741 1.00 82.69 95 LEU A C 1
ATOM 732 O O . LEU A 1 95 ? 14.068 -8.150 -7.686 1.00 82.69 95 LEU A O 1
ATOM 736 N N . ILE A 1 96 ? 15.174 -9.703 -8.911 1.00 81.50 96 ILE A N 1
ATOM 737 C CA . ILE A 1 96 ? 15.157 -10.789 -7.917 1.00 81.50 96 ILE A CA 1
ATOM 738 C C . ILE A 1 96 ? 15.815 -10.343 -6.608 1.00 81.50 96 ILE A C 1
ATOM 740 O O . ILE A 1 96 ? 15.184 -10.425 -5.557 1.00 81.50 96 ILE A O 1
ATOM 744 N N . ASP A 1 97 ? 17.026 -9.781 -6.668 1.00 82.62 97 ASP A N 1
ATOM 745 C CA . ASP A 1 97 ? 17.759 -9.333 -5.474 1.00 82.62 97 ASP A CA 1
ATOM 746 C C . ASP A 1 97 ? 16.971 -8.297 -4.667 1.00 82.62 97 ASP A C 1
ATOM 748 O O . ASP A 1 97 ? 16.939 -8.331 -3.437 1.00 82.62 97 ASP A O 1
ATOM 752 N N . VAL A 1 98 ? 16.272 -7.391 -5.362 1.00 83.69 98 VAL A N 1
ATOM 753 C CA . VAL A 1 98 ? 15.395 -6.412 -4.711 1.00 83.69 98 VAL A CA 1
ATOM 754 C C . VAL A 1 98 ? 14.251 -7.133 -4.009 1.00 83.69 98 VAL A C 1
ATOM 756 O O . VAL A 1 98 ? 13.973 -6.816 -2.855 1.00 83.69 98 VAL A O 1
ATOM 759 N N . GLY A 1 99 ? 13.621 -8.109 -4.666 1.00 84.81 99 GLY A N 1
ATOM 760 C CA . GLY A 1 99 ? 12.552 -8.913 -4.079 1.00 84.81 99 GLY A CA 1
ATOM 761 C C . GLY A 1 99 ? 12.981 -9.679 -2.833 1.00 84.81 99 GLY A C 1
ATOM 762 O O . GLY A 1 99 ? 12.284 -9.613 -1.822 1.00 84.81 99 GLY A O 1
ATOM 763 N N . LEU A 1 100 ? 14.152 -10.314 -2.853 1.00 85.12 100 LEU A N 1
ATOM 764 C CA . LEU A 1 100 ? 14.698 -11.028 -1.696 1.00 85.12 100 LEU A CA 1
ATOM 765 C C . LEU A 1 100 ? 14.989 -10.087 -0.519 1.00 85.12 100 LEU A C 1
ATOM 767 O O . LEU A 1 100 ? 14.616 -10.395 0.614 1.00 85.12 100 LEU A O 1
ATOM 771 N N . CYS A 1 101 ? 15.551 -8.902 -0.779 1.00 87.12 101 CYS A N 1
ATOM 772 C CA . CYS A 1 101 ? 15.712 -7.873 0.253 1.00 87.12 101 CYS A CA 1
ATOM 773 C C . CYS A 1 101 ? 14.362 -7.462 0.868 1.00 87.12 101 CYS A C 1
ATOM 775 O O . CYS A 1 101 ? 14.266 -7.294 2.084 1.00 87.12 101 CYS A O 1
ATOM 777 N N . GLN A 1 102 ? 13.301 -7.348 0.057 1.00 88.62 102 GLN A N 1
ATOM 778 C CA . GLN A 1 102 ? 11.963 -7.021 0.567 1.00 88.62 102 GLN A CA 1
ATOM 779 C C . GLN A 1 102 ? 11.355 -8.153 1.397 1.00 88.62 102 GLN A C 1
ATOM 781 O O . GLN A 1 102 ? 10.703 -7.878 2.403 1.00 88.62 102 GLN A O 1
ATOM 786 N N . VAL A 1 103 ? 11.583 -9.416 1.019 1.00 87.44 103 VAL A N 1
ATOM 787 C CA . VAL A 1 103 ? 11.166 -10.580 1.819 1.00 87.44 103 VAL A CA 1
ATOM 788 C C . VAL A 1 103 ? 11.773 -10.504 3.214 1.00 87.44 103 VAL A C 1
ATOM 790 O O . VAL A 1 103 ? 11.060 -10.669 4.206 1.00 87.44 103 VAL A O 1
ATOM 793 N N . GLU A 1 104 ? 13.076 -10.241 3.303 1.00 87.31 104 GLU A N 1
ATOM 794 C CA . GLU A 1 104 ? 13.770 -10.151 4.585 1.00 87.31 104 GLU A CA 1
ATOM 795 C C . GLU A 1 104 ? 13.235 -8.989 5.435 1.00 87.31 104 GLU A C 1
ATOM 797 O O . GLU A 1 104 ? 12.914 -9.179 6.611 1.00 87.31 104 GLU A O 1
ATOM 802 N N . GLU A 1 105 ? 13.077 -7.804 4.841 1.00 87.25 105 GLU A N 1
ATOM 803 C CA . GLU A 1 105 ? 12.556 -6.622 5.532 1.00 87.25 105 GLU A CA 1
ATOM 804 C C . GLU A 1 105 ? 11.127 -6.844 6.046 1.00 87.25 105 GLU A C 1
ATOM 806 O O . GLU A 1 105 ? 10.863 -6.688 7.238 1.00 87.25 105 GLU A O 1
ATOM 811 N N . MET A 1 106 ? 10.209 -7.294 5.189 1.00 89.69 106 MET A N 1
ATOM 812 C CA . MET A 1 106 ? 8.819 -7.568 5.569 1.00 89.69 106 MET A CA 1
ATOM 813 C C . MET A 1 106 ? 8.723 -8.671 6.635 1.00 89.69 106 MET A C 1
ATOM 815 O O . MET A 1 106 ? 7.932 -8.552 7.576 1.00 89.69 106 MET A O 1
ATOM 819 N N . SER A 1 107 ? 9.567 -9.704 6.550 1.00 88.00 107 SER A N 1
ATOM 820 C CA . SER A 1 107 ? 9.629 -10.774 7.556 1.00 88.00 107 SER A CA 1
ATOM 821 C C . SER A 1 107 ? 10.065 -10.249 8.924 1.00 88.00 107 SER A C 1
ATOM 823 O O . SER A 1 107 ? 9.449 -10.592 9.936 1.00 88.00 107 SER A O 1
ATOM 825 N N . ARG A 1 108 ? 11.073 -9.364 8.975 1.00 87.25 108 ARG A N 1
ATOM 826 C CA . ARG A 1 108 ? 11.504 -8.689 10.218 1.00 87.25 108 ARG A CA 1
ATOM 827 C C . ARG A 1 108 ? 10.390 -7.836 10.828 1.00 87.25 108 ARG A C 1
ATOM 829 O O . ARG A 1 108 ? 10.312 -7.717 12.047 1.00 87.25 108 ARG A O 1
ATOM 836 N N . MET A 1 109 ? 9.502 -7.303 9.994 1.00 84.88 109 MET A N 1
ATOM 837 C CA . MET A 1 109 ? 8.317 -6.542 10.407 1.00 84.88 109 MET A CA 1
ATOM 838 C C . MET A 1 109 ? 7.122 -7.438 10.793 1.00 84.88 109 MET A C 1
ATOM 840 O O . MET A 1 109 ? 6.033 -6.938 11.074 1.00 84.88 109 MET A O 1
ATOM 844 N N . GLY A 1 110 ? 7.300 -8.764 10.817 1.00 83.56 110 GLY A N 1
ATOM 845 C CA . GLY A 1 110 ? 6.270 -9.731 11.204 1.00 83.56 110 GLY A CA 1
ATOM 846 C C . GLY A 1 110 ? 5.225 -10.014 10.121 1.00 83.56 110 GLY A C 1
ATOM 847 O O . GLY A 1 110 ? 4.178 -10.600 10.417 1.00 83.56 110 GLY A O 1
ATOM 848 N N . VAL A 1 111 ? 5.484 -9.607 8.876 1.00 86.75 111 VAL A N 1
ATOM 849 C CA . VAL A 1 111 ? 4.638 -9.910 7.718 1.00 86.75 111 VAL A CA 1
ATOM 850 C C . VAL A 1 111 ? 5.049 -11.268 7.154 1.00 86.75 111 VAL A C 1
ATOM 852 O O . VAL A 1 111 ? 6.225 -11.530 6.919 1.00 86.75 111 VAL A O 1
ATOM 855 N N . ARG A 1 112 ? 4.073 -12.152 6.919 1.00 85.56 112 ARG A N 1
ATOM 856 C CA . ARG A 1 112 ? 4.326 -13.407 6.201 1.00 85.56 112 ARG A CA 1
ATOM 857 C C . ARG A 1 112 ? 4.437 -13.102 4.714 1.00 85.56 112 ARG A C 1
ATOM 859 O O . ARG A 1 112 ? 3.468 -12.629 4.126 1.00 85.56 112 ARG A O 1
ATOM 866 N N . VAL A 1 113 ? 5.589 -13.396 4.132 1.00 87.12 113 VAL A N 1
ATOM 867 C CA . VAL A 1 113 ? 5.915 -13.069 2.744 1.00 87.12 113 VAL A CA 1
ATOM 868 C C . VAL A 1 113 ? 6.657 -14.238 2.101 1.00 87.12 113 VAL A C 1
ATOM 870 O O . VAL A 1 113 ? 7.398 -14.960 2.765 1.00 87.12 113 VAL A O 1
ATOM 873 N N . VAL A 1 114 ? 6.418 -14.439 0.809 1.00 83.56 114 VAL A N 1
ATOM 874 C CA . VAL A 1 114 ? 7.081 -15.444 -0.026 1.00 83.56 114 VAL A CA 1
ATOM 875 C C . VAL A 1 114 ? 7.441 -14.766 -1.345 1.00 83.56 114 VAL A C 1
ATOM 877 O O . VAL A 1 114 ? 6.615 -14.037 -1.891 1.00 83.56 114 VAL A O 1
ATOM 880 N N . SER A 1 115 ? 8.659 -14.993 -1.841 1.00 83.88 115 SER A N 1
ATOM 881 C CA . SER A 1 115 ? 9.065 -14.593 -3.194 1.00 83.88 115 SER A CA 1
ATOM 882 C C . SER A 1 115 ? 8.927 -15.778 -4.141 1.00 83.88 115 SER A C 1
ATOM 884 O O . SER A 1 115 ? 9.251 -16.905 -3.769 1.00 83.88 115 SER A O 1
ATOM 886 N N . LEU A 1 116 ? 8.446 -15.504 -5.351 1.00 79.56 116 LEU A N 1
ATOM 887 C CA . LEU A 1 116 ? 8.368 -16.452 -6.456 1.00 79.56 116 LEU A CA 1
ATOM 888 C C . LEU A 1 116 ? 9.166 -15.873 -7.627 1.00 79.56 116 LEU A C 1
ATOM 890 O O . LEU A 1 116 ? 9.006 -14.706 -7.979 1.00 79.56 116 LEU A O 1
ATOM 894 N N . ASP A 1 117 ? 10.013 -16.694 -8.222 1.00 75.69 117 ASP A N 1
ATOM 895 C CA . ASP A 1 117 ? 10.900 -16.382 -9.338 1.00 75.69 117 ASP A CA 1
ATOM 896 C C . ASP A 1 117 ? 10.970 -17.568 -10.318 1.00 75.69 117 ASP A C 1
ATOM 898 O O . ASP A 1 117 ? 10.311 -18.595 -10.145 1.00 75.69 117 ASP A O 1
ATOM 902 N N . LYS A 1 118 ? 11.769 -17.425 -11.376 1.00 68.88 118 LYS A N 1
ATOM 903 C CA . LYS A 1 118 ? 11.942 -18.456 -12.409 1.00 68.88 118 LYS A CA 1
ATOM 904 C C . LYS A 1 118 ? 12.605 -19.738 -11.892 1.00 68.88 118 LYS A C 1
ATOM 906 O O . LYS A 1 118 ? 12.416 -20.797 -12.479 1.00 68.88 118 LYS A O 1
ATOM 911 N N . GLU A 1 119 ? 13.410 -19.665 -10.838 1.00 64.75 119 GLU A N 1
ATOM 912 C CA . GLU A 1 119 ? 14.066 -20.854 -10.284 1.00 64.75 119 GLU A CA 1
ATOM 913 C C . GLU A 1 119 ? 13.097 -21.652 -9.406 1.00 64.75 119 GLU A C 1
ATOM 915 O O . GLU A 1 119 ? 13.125 -22.884 -9.378 1.00 64.75 119 GLU A O 1
ATOM 920 N N . THR A 1 120 ? 12.184 -20.950 -8.739 1.00 64.06 120 THR A N 1
ATOM 921 C CA . THR A 1 120 ? 11.137 -21.521 -7.884 1.00 64.06 120 THR A CA 1
ATOM 922 C C . THR A 1 120 ? 9.887 -21.945 -8.664 1.00 64.06 120 THR A C 1
ATOM 924 O O . THR A 1 120 ? 9.194 -22.877 -8.248 1.00 64.06 120 THR A O 1
ATOM 927 N N . VAL A 1 121 ? 9.618 -21.341 -9.825 1.00 57.62 121 VAL A N 1
ATOM 928 C CA . VAL A 1 121 ? 8.542 -21.711 -10.756 1.00 57.62 121 VAL A CA 1
ATOM 929 C C . VAL A 1 121 ? 9.180 -22.272 -12.026 1.00 57.62 121 VAL A C 1
ATOM 931 O O . VAL A 1 121 ? 9.689 -21.514 -12.839 1.00 57.62 121 VAL A O 1
ATOM 934 N N . ARG A 1 122 ? 9.146 -23.604 -12.208 1.00 46.97 122 ARG A N 1
ATOM 935 C CA . ARG A 1 122 ? 9.867 -24.376 -13.257 1.00 46.97 122 ARG A CA 1
ATOM 936 C C . ARG A 1 122 ? 9.702 -23.900 -14.717 1.00 46.97 122 ARG A C 1
ATOM 938 O O . ARG A 1 122 ? 10.385 -24.434 -15.586 1.00 46.97 122 ARG A O 1
ATOM 945 N N . GLU A 1 123 ? 8.846 -22.923 -14.999 1.00 51.31 123 GLU A N 1
ATOM 946 C CA . GLU A 1 123 ? 8.591 -22.359 -16.324 1.00 51.31 123 GLU A CA 1
ATOM 947 C C . GLU A 1 123 ? 8.324 -20.847 -16.208 1.00 51.31 123 GLU A C 1
ATOM 949 O O . GLU A 1 123 ? 7.223 -20.432 -15.856 1.00 51.31 123 GLU A O 1
ATOM 954 N N . ALA A 1 124 ? 9.308 -19.998 -16.514 1.00 46.75 124 ALA A N 1
ATOM 955 C CA . ALA A 1 124 ? 9.048 -18.577 -16.752 1.00 46.75 124 ALA A CA 1
ATOM 956 C C . ALA A 1 124 ? 9.972 -18.023 -17.848 1.00 46.75 124 ALA A C 1
ATOM 958 O O . ALA A 1 124 ? 11.198 -18.179 -17.798 1.00 46.75 124 ALA A O 1
ATOM 959 N N . ALA A 1 125 ? 9.362 -17.404 -18.862 1.00 53.66 125 ALA A N 1
ATOM 960 C CA . ALA A 1 125 ? 10.032 -16.618 -19.899 1.00 53.66 125 ALA A CA 1
ATOM 961 C C . ALA A 1 125 ? 10.743 -15.387 -19.294 1.00 53.66 125 ALA A C 1
ATOM 963 O O . ALA A 1 125 ? 10.649 -15.141 -18.089 1.00 53.66 125 ALA A O 1
ATOM 964 N N . ASP A 1 126 ? 11.483 -14.626 -20.103 1.00 57.41 126 ASP A N 1
ATOM 965 C CA . ASP A 1 126 ? 12.207 -13.445 -19.622 1.00 57.41 126 ASP A CA 1
ATOM 966 C C 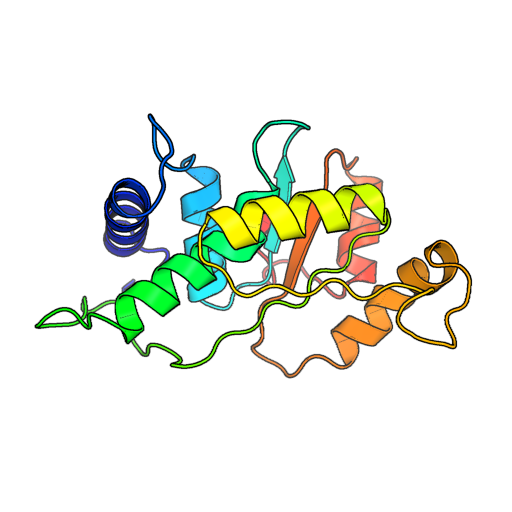. ASP A 1 126 ? 11.256 -12.431 -18.959 1.00 57.41 126 ASP A C 1
ATOM 968 O O . ASP A 1 126 ? 10.283 -11.957 -19.548 1.00 57.41 126 ASP A O 1
ATOM 972 N N . PHE A 1 127 ? 11.549 -12.083 -17.701 1.00 55.31 127 PHE A N 1
ATOM 973 C CA . PHE A 1 127 ? 10.686 -11.253 -16.851 1.00 55.31 127 PHE A CA 1
ATOM 974 C C . PHE A 1 127 ? 10.397 -9.860 -17.437 1.00 55.31 127 PHE A C 1
ATOM 976 O O . PHE A 1 127 ? 9.347 -9.288 -17.151 1.00 55.31 127 PHE A O 1
ATOM 983 N N . CYS A 1 128 ? 11.287 -9.316 -18.275 1.00 54.94 128 CYS A N 1
ATOM 984 C CA . CYS A 1 128 ? 11.075 -8.034 -18.953 1.00 54.94 128 CYS A CA 1
ATOM 985 C C . CYS A 1 128 ? 9.937 -8.095 -19.984 1.00 54.94 128 CYS A C 1
ATOM 987 O O . CYS A 1 128 ? 9.161 -7.145 -20.083 1.00 54.94 128 CYS A O 1
ATOM 989 N N . GLU A 1 129 ? 9.788 -9.211 -20.704 1.00 62.47 129 GLU A N 1
ATOM 990 C CA . GLU A 1 129 ? 8.649 -9.421 -21.608 1.00 62.47 129 GLU A CA 1
ATOM 991 C C . GLU A 1 129 ? 7.358 -9.645 -20.811 1.00 62.47 129 GLU A C 1
ATOM 993 O O . GLU A 1 129 ? 6.309 -9.100 -21.158 1.00 62.47 129 GLU A O 1
ATOM 998 N N . ALA A 1 130 ? 7.445 -10.358 -19.681 1.00 64.50 130 ALA A N 1
ATOM 999 C CA . ALA A 1 130 ? 6.316 -10.565 -18.773 1.00 64.50 130 ALA A CA 1
ATOM 1000 C C . ALA A 1 130 ? 5.837 -9.260 -18.106 1.00 64.50 130 ALA A C 1
ATOM 1002 O O . ALA A 1 130 ? 4.637 -9.071 -17.907 1.00 64.50 130 ALA A O 1
ATOM 1003 N N . TYR A 1 131 ? 6.742 -8.318 -17.812 1.00 68.38 131 TYR A N 1
ATOM 1004 C CA . TYR A 1 131 ? 6.382 -6.996 -17.286 1.00 68.38 131 TYR A CA 1
ATOM 1005 C C . TYR A 1 131 ? 5.522 -6.203 -18.288 1.00 68.38 131 TYR A C 1
ATOM 1007 O O . TYR A 1 131 ? 4.595 -5.495 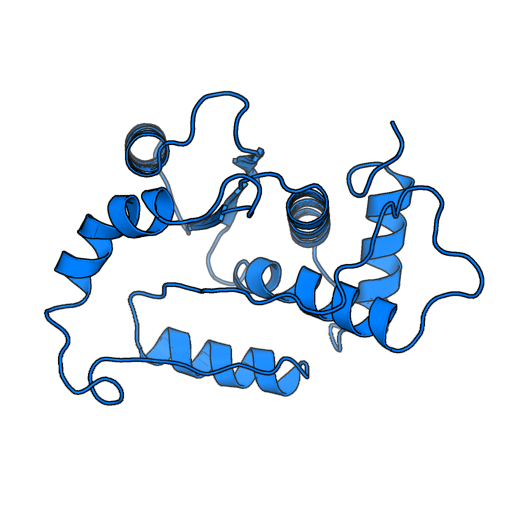-17.895 1.00 68.38 131 TYR A O 1
ATOM 1015 N N . GLY A 1 132 ? 5.755 -6.398 -19.592 1.00 69.81 132 GLY A N 1
ATOM 1016 C CA . GLY A 1 132 ? 4.920 -5.858 -20.672 1.00 69.81 132 GLY A CA 1
ATOM 1017 C C . GLY A 1 132 ? 3.495 -6.427 -20.730 1.00 69.81 132 GLY A C 1
ATOM 1018 O O . GLY A 1 132 ? 2.675 -5.907 -21.480 1.00 69.81 132 GLY A O 1
ATOM 1019 N N . GLN A 1 133 ? 3.185 -7.456 -19.935 1.00 78.12 133 GLN A N 1
ATOM 1020 C CA . GLN A 1 133 ? 1.866 -8.096 -19.833 1.00 78.12 133 GLN A CA 1
ATOM 1021 C C . GLN A 1 133 ? 1.155 -7.795 -18.500 1.00 78.12 133 GLN A C 1
ATOM 1023 O O . GLN A 1 133 ? 0.130 -8.403 -18.192 1.00 78.12 133 GLN A O 1
ATOM 1028 N N . ILE A 1 134 ? 1.664 -6.864 -17.679 1.00 81.69 134 ILE A N 1
ATOM 1029 C CA . ILE A 1 134 ? 1.053 -6.526 -16.375 1.00 81.69 134 ILE A CA 1
ATOM 1030 C C . ILE A 1 134 ? -0.404 -6.070 -16.510 1.00 81.69 134 ILE A C 1
ATOM 1032 O O . ILE A 1 134 ? -1.220 -6.348 -15.631 1.00 81.69 134 ILE A O 1
ATOM 1036 N N . ASN A 1 135 ? -0.755 -5.416 -17.614 1.00 78.88 135 ASN A N 1
ATOM 1037 C CA . ASN A 1 135 ? -2.131 -5.039 -17.917 1.00 78.88 135 ASN A CA 1
ATOM 1038 C C . ASN A 1 135 ? -3.082 -6.253 -17.960 1.00 78.88 135 ASN A C 1
ATOM 1040 O O . ASN A 1 135 ? -4.201 -6.161 -17.459 1.00 78.88 135 ASN A O 1
ATOM 1044 N N . CYS A 1 136 ? -2.634 -7.401 -18.477 1.00 79.94 136 CYS A N 1
ATOM 1045 C CA . CYS A 1 136 ? -3.398 -8.650 -18.484 1.00 79.94 136 CYS A CA 1
ATOM 1046 C C . CYS A 1 136 ? -3.623 -9.171 -17.059 1.00 79.94 136 CYS A C 1
ATOM 1048 O O . CYS A 1 136 ? -4.725 -9.612 -16.736 1.00 79.94 136 CYS A O 1
ATOM 1050 N N . THR A 1 137 ? -2.617 -9.064 -16.186 1.00 79.81 137 THR A N 1
ATOM 1051 C CA . THR A 1 137 ? -2.757 -9.413 -14.765 1.00 79.81 137 THR A CA 1
ATOM 1052 C C . THR A 1 137 ? -3.788 -8.517 -14.088 1.00 79.81 137 THR A C 1
ATOM 1054 O O . THR A 1 137 ? -4.687 -9.031 -13.430 1.00 79.81 137 THR A O 1
ATOM 1057 N N . ILE A 1 138 ? -3.710 -7.198 -14.292 1.00 81.12 138 ILE A N 1
ATOM 1058 C CA . ILE A 1 138 ? -4.653 -6.229 -13.709 1.00 81.12 138 ILE A CA 1
ATOM 1059 C C . ILE A 1 138 ? -6.078 -6.472 -14.206 1.00 81.12 138 ILE A C 1
ATOM 1061 O O . ILE A 1 138 ? -7.005 -6.462 -13.403 1.00 81.12 138 ILE A O 1
ATOM 1065 N N . ALA A 1 139 ? -6.263 -6.763 -15.496 1.00 81.44 139 ALA A N 1
ATOM 1066 C CA . ALA A 1 139 ? -7.574 -7.077 -16.063 1.00 81.44 139 ALA A CA 1
ATOM 1067 C C . ALA A 1 139 ? -8.220 -8.332 -15.444 1.00 81.44 139 ALA A C 1
ATOM 1069 O O . ALA A 1 139 ? -9.443 -8.463 -15.457 1.00 81.44 139 ALA A O 1
ATOM 1070 N N . CYS A 1 140 ? -7.415 -9.244 -14.893 1.00 81.31 140 CYS A N 1
ATOM 1071 C CA . CYS A 1 140 ? -7.893 -10.436 -14.193 1.00 81.31 140 CYS A CA 1
ATOM 1072 C C . CYS A 1 140 ? -8.182 -10.197 -12.700 1.00 81.31 140 CYS A C 1
ATOM 1074 O O . CYS A 1 140 ? -8.722 -11.090 -12.043 1.00 81.31 140 CYS A O 1
ATOM 1076 N N . ILE A 1 141 ? -7.819 -9.036 -12.140 1.00 81.94 141 ILE A N 1
ATOM 1077 C CA . ILE A 1 141 ? -8.082 -8.711 -10.735 1.00 81.94 141 ILE A CA 1
ATOM 1078 C C . ILE A 1 141 ? -9.575 -8.371 -10.575 1.00 81.94 141 ILE A C 1
ATOM 1080 O O . ILE A 1 141 ? -10.084 -7.497 -11.280 1.00 81.94 141 ILE A O 1
ATOM 1084 N N . PRO A 1 142 ? -10.299 -9.025 -9.643 1.00 81.00 142 PRO A N 1
ATOM 1085 C CA . PRO A 1 142 ? -11.681 -8.678 -9.338 1.00 81.00 142 PRO A CA 1
ATOM 1086 C C . PRO A 1 142 ? -11.883 -7.192 -9.030 1.00 81.00 142 PRO A C 1
ATOM 1088 O O . PRO A 1 142 ? -11.079 -6.560 -8.342 1.00 81.00 142 PRO A O 1
ATOM 1091 N N . VAL A 1 143 ? -13.020 -6.656 -9.479 1.00 77.12 143 VAL A N 1
ATOM 1092 C CA . VAL A 1 143 ? -13.422 -5.275 -9.188 1.00 77.12 143 VAL A CA 1
ATOM 1093 C C . VAL A 1 143 ? -13.457 -5.044 -7.674 1.00 77.12 143 VAL A C 1
ATOM 1095 O O . VAL A 1 143 ? -14.036 -5.835 -6.930 1.00 77.12 143 VAL A O 1
ATOM 1098 N N . GLY A 1 144 ? -12.856 -3.936 -7.232 1.00 77.12 144 GLY A N 1
ATOM 1099 C CA . GLY A 1 144 ? -12.818 -3.527 -5.825 1.00 77.12 144 GLY A CA 1
ATOM 1100 C C . GLY A 1 144 ? -11.557 -3.940 -5.061 1.00 77.12 144 GLY A C 1
ATOM 1101 O O . GLY A 1 144 ? -11.434 -3.586 -3.891 1.00 77.12 144 GLY A O 1
ATOM 1102 N N . ILE A 1 145 ? -10.611 -4.646 -5.691 1.00 81.69 145 ILE A N 1
ATOM 1103 C CA . ILE A 1 145 ? -9.269 -4.849 -5.128 1.00 81.69 145 ILE A CA 1
ATOM 1104 C C . ILE A 1 145 ? -8.371 -3.685 -5.579 1.00 81.69 145 ILE A C 1
ATOM 1106 O O . ILE A 1 145 ? -8.190 -3.506 -6.785 1.00 81.69 145 ILE A O 1
ATOM 1110 N N . PRO A 1 146 ? -7.807 -2.891 -4.649 1.00 83.44 146 PRO A N 1
ATOM 1111 C CA . PRO A 1 146 ? -6.988 -1.740 -5.006 1.00 83.44 146 PRO A CA 1
ATOM 1112 C C . PRO A 1 146 ? -5.645 -2.169 -5.604 1.00 83.44 146 PRO A C 1
ATOM 1114 O O . PRO A 1 146 ? -4.966 -3.060 -5.090 1.00 83.44 146 PRO A O 1
ATOM 1117 N N . VAL A 1 147 ? -5.236 -1.483 -6.668 1.00 85.38 147 VAL A N 1
ATOM 1118 C CA . VAL A 1 147 ? -3.936 -1.650 -7.323 1.00 85.38 147 VAL A CA 1
ATOM 1119 C C . VAL A 1 147 ? -3.013 -0.503 -6.918 1.00 85.38 147 VAL A C 1
ATOM 1121 O O . VAL A 1 147 ? -3.342 0.669 -7.104 1.00 85.38 147 VAL A O 1
ATOM 1124 N N . LEU A 1 148 ? -1.842 -0.848 -6.384 1.00 86.38 148 LEU A N 1
ATOM 1125 C CA . LEU A 1 148 ? -0.780 0.085 -6.010 1.00 86.38 148 LEU A CA 1
ATOM 1126 C C . LEU A 1 148 ? 0.385 -0.038 -6.992 1.00 86.38 148 LEU A C 1
ATOM 1128 O O . LEU A 1 148 ? 1.009 -1.095 -7.089 1.00 86.38 148 LEU A O 1
ATOM 1132 N N . VAL A 1 149 ? 0.720 1.056 -7.669 1.00 85.44 149 VAL A N 1
ATOM 1133 C CA . VAL A 1 149 ? 1.886 1.143 -8.554 1.00 85.44 149 VAL A CA 1
ATOM 1134 C C . VAL A 1 149 ? 2.889 2.129 -7.981 1.00 85.44 149 VAL A C 1
ATOM 1136 O O . VAL A 1 149 ? 2.526 3.214 -7.540 1.00 85.44 149 VAL A O 1
ATOM 1139 N N . MET A 1 150 ? 4.166 1.750 -7.975 1.00 86.38 150 MET A N 1
ATOM 1140 C CA . MET A 1 150 ? 5.246 2.553 -7.407 1.00 86.38 150 MET A CA 1
ATOM 1141 C C . MET A 1 150 ? 6.327 2.801 -8.448 1.00 86.38 150 MET A C 1
ATOM 1143 O O . MET A 1 150 ? 6.805 1.866 -9.089 1.00 86.38 150 MET A O 1
ATOM 1147 N N . SER A 1 151 ? 6.795 4.041 -8.555 1.00 83.00 151 SER A N 1
ATOM 1148 C CA . SER A 1 151 ? 7.937 4.382 -9.400 1.00 83.00 151 SER A CA 1
ATOM 1149 C C . SER A 1 151 ? 8.872 5.382 -8.726 1.00 83.00 151 SER A C 1
ATOM 1151 O O . SER A 1 151 ? 8.561 5.971 -7.696 1.00 83.00 151 SER A O 1
ATOM 1153 N N . ARG A 1 152 ? 10.098 5.484 -9.247 1.00 79.25 152 ARG A N 1
ATOM 1154 C CA . ARG A 1 152 ? 11.104 6.463 -8.797 1.00 79.25 152 ARG A CA 1
ATOM 1155 C C . ARG A 1 152 ? 10.958 7.793 -9.530 1.00 79.25 152 ARG A C 1
ATOM 1157 O O . ARG A 1 152 ? 11.131 8.850 -8.942 1.00 79.25 152 ARG A O 1
ATOM 1164 N N . THR A 1 153 ? 10.741 7.706 -10.832 1.00 74.12 153 THR A N 1
ATOM 1165 C CA . THR A 1 153 ? 10.766 8.829 -11.760 1.00 74.12 153 THR A CA 1
ATOM 1166 C C . THR A 1 153 ? 9.773 8.525 -12.862 1.00 74.12 153 THR A C 1
ATOM 1168 O O . THR A 1 153 ? 9.876 7.479 -13.504 1.00 74.12 153 THR A O 1
ATOM 1171 N N . LEU A 1 154 ? 8.846 9.442 -13.099 1.00 75.06 154 LEU A N 1
ATOM 1172 C CA . LEU A 1 154 ? 8.060 9.481 -14.321 1.00 75.06 154 LEU A CA 1
ATOM 1173 C C . LEU A 1 154 ? 8.106 10.899 -14.872 1.00 75.06 154 LEU A C 1
ATOM 1175 O O . LEU A 1 154 ? 7.852 11.856 -14.148 1.00 75.06 154 LEU A O 1
ATOM 1179 N N . GLY A 1 155 ? 8.453 11.025 -16.152 1.00 76.94 155 GLY A N 1
ATOM 1180 C CA . GLY A 1 155 ? 8.106 12.224 -16.908 1.00 76.94 155 GLY A CA 1
ATOM 1181 C C . GLY A 1 155 ? 6.610 12.214 -17.229 1.00 76.94 155 GLY A C 1
ATOM 1182 O O . GLY A 1 155 ? 6.004 11.145 -17.274 1.00 76.94 155 GLY A O 1
ATOM 1183 N N . SER A 1 156 ? 6.026 13.379 -17.506 1.00 77.25 156 SER A N 1
ATOM 1184 C CA . SER A 1 156 ? 4.587 13.531 -17.784 1.00 77.25 156 SER A CA 1
ATOM 1185 C C . SER A 1 156 ? 4.072 12.631 -18.920 1.00 77.25 156 SER A C 1
ATOM 1187 O O . SER A 1 156 ? 2.986 12.057 -18.834 1.00 77.25 156 SER A O 1
ATOM 1189 N N . GLU A 1 157 ? 4.868 12.450 -19.975 1.00 77.19 157 GLU A N 1
ATOM 1190 C CA . GLU A 1 157 ? 4.534 11.563 -21.097 1.00 77.19 157 GLU A CA 1
ATOM 1191 C C . GLU A 1 157 ? 4.569 10.078 -20.698 1.00 77.19 157 GLU A C 1
ATOM 1193 O O . GLU A 1 157 ? 3.678 9.301 -21.056 1.00 77.19 157 GLU A O 1
ATOM 1198 N N . ALA A 1 158 ? 5.568 9.689 -19.900 1.00 78.62 158 ALA A N 1
ATOM 1199 C CA . ALA A 1 158 ? 5.669 8.336 -19.365 1.00 78.62 158 ALA A CA 1
ATOM 1200 C C . ALA A 1 158 ? 4.520 8.041 -18.391 1.00 78.62 158 ALA A C 1
ATOM 1202 O O . ALA A 1 158 ? 4.046 6.910 -18.335 1.00 78.62 158 ALA A O 1
ATOM 1203 N N . GLU A 1 159 ? 4.059 9.047 -17.645 1.00 81.25 159 GLU A N 1
ATOM 1204 C CA . GLU A 1 159 ? 2.958 8.920 -16.689 1.00 81.25 159 GLU A CA 1
ATOM 1205 C C . GLU A 1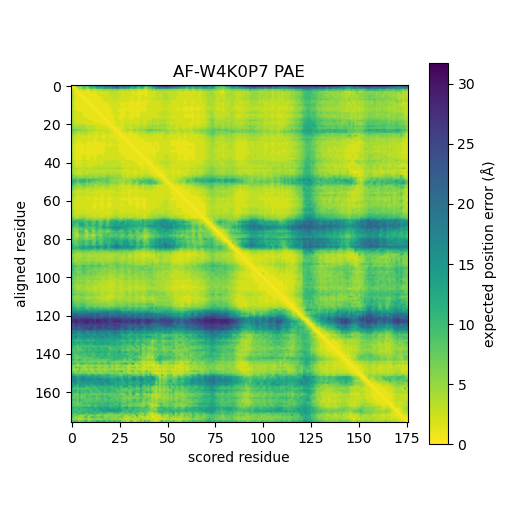 159 ? 1.647 8.654 -17.394 1.00 81.25 159 GLU A C 1
ATOM 1207 O O . GLU A 1 159 ? 1.006 7.643 -17.119 1.00 81.25 159 GLU A O 1
ATOM 1212 N N . THR A 1 160 ? 1.328 9.486 -18.381 1.00 81.31 160 THR A N 1
ATOM 1213 C CA . THR A 1 160 ? 0.144 9.314 -19.227 1.00 81.31 160 THR A CA 1
ATOM 1214 C C . THR A 1 160 ? 0.149 7.946 -19.913 1.00 81.31 160 THR A C 1
ATOM 1216 O O . THR A 1 160 ? -0.880 7.278 -20.019 1.00 81.31 160 THR A O 1
ATOM 1219 N N . SER A 1 161 ? 1.320 7.502 -20.374 1.00 83.19 161 SER A N 1
ATOM 1220 C CA . SER A 1 161 ? 1.472 6.196 -21.017 1.00 83.19 161 SER A CA 1
ATOM 1221 C C . SER A 1 161 ? 1.264 5.045 -20.031 1.00 83.19 161 SER A C 1
ATOM 1223 O O . SER A 1 161 ? 0.563 4.086 -20.354 1.00 83.19 161 SER A O 1
ATOM 1225 N N . LEU A 1 162 ? 1.833 5.143 -18.825 1.00 83.06 162 LEU A N 1
ATOM 1226 C CA . LEU A 1 162 ? 1.723 4.121 -17.788 1.00 83.06 162 LEU A CA 1
ATOM 1227 C C . LEU A 1 162 ? 0.291 4.010 -17.257 1.00 83.06 162 LEU A C 1
ATOM 1229 O O . LEU A 1 162 ? -0.241 2.906 -17.190 1.00 83.06 162 LEU A O 1
ATOM 1233 N N . THR A 1 163 ? -0.360 5.121 -16.914 1.00 84.50 163 THR A N 1
ATOM 1234 C CA . THR A 1 163 ? -1.739 5.103 -16.397 1.00 84.50 163 THR A CA 1
ATOM 1235 C C . THR A 1 163 ? -2.699 4.532 -17.433 1.00 84.50 163 THR A C 1
ATOM 1237 O O . THR A 1 163 ? -3.472 3.628 -17.115 1.00 84.50 163 THR A O 1
ATOM 1240 N N . LYS A 1 164 ? -2.563 4.932 -18.704 1.00 84.50 164 LYS A N 1
ATOM 1241 C CA . LYS A 1 164 ? -3.328 4.348 -19.814 1.00 84.50 164 LYS A CA 1
ATOM 1242 C C . LYS A 1 164 ? -3.071 2.850 -19.976 1.00 84.50 164 LYS A C 1
ATOM 1244 O O . LYS A 1 164 ? -4.020 2.097 -20.173 1.00 84.50 164 LYS A O 1
ATOM 1249 N N . PHE A 1 165 ? -1.815 2.413 -19.889 1.00 83.25 165 PHE A N 1
ATOM 1250 C CA . PHE A 1 165 ? -1.448 0.997 -19.981 1.00 83.25 165 PHE A CA 1
ATOM 1251 C C . PHE A 1 165 ? -2.067 0.157 -18.852 1.00 83.25 165 PHE A C 1
ATOM 1253 O O . PHE A 1 165 ? -2.509 -0.964 -19.092 1.00 83.25 165 PHE A O 1
ATOM 1260 N N . LEU A 1 166 ? -2.152 0.713 -17.643 1.00 83.12 166 LEU A N 1
ATOM 1261 C CA . LEU A 1 166 ? -2.734 0.061 -16.465 1.00 83.12 166 LEU A CA 1
ATOM 1262 C C . LEU A 1 166 ? -4.269 0.163 -16.398 1.00 83.12 166 LEU A C 1
ATOM 1264 O O . LEU A 1 166 ? -4.872 -0.404 -15.490 1.00 83.12 166 LEU A O 1
ATOM 1268 N N . GLY A 1 167 ? -4.903 0.896 -17.320 1.00 83.06 167 GLY A N 1
ATOM 1269 C CA . GLY A 1 167 ? -6.344 1.169 -17.282 1.00 83.06 167 GLY A CA 1
ATOM 1270 C C . GLY A 1 167 ? -6.760 2.151 -16.180 1.00 83.06 167 GLY A C 1
ATOM 1271 O O . GLY A 1 167 ? -7.913 2.152 -15.757 1.00 83.06 167 GLY A O 1
ATOM 1272 N N . PHE A 1 168 ? -5.830 2.970 -15.684 1.00 85.44 168 PHE A N 1
ATOM 1273 C CA . PHE A 1 168 ? -6.123 4.043 -14.737 1.00 85.44 168 PHE A CA 1
ATOM 1274 C C . PHE A 1 168 ? -6.614 5.266 -15.515 1.00 85.44 168 PHE A C 1
ATOM 1276 O O . PHE A 1 168 ? -5.903 5.805 -16.364 1.00 85.44 168 PHE A O 1
ATOM 1283 N N . HIS A 1 169 ? -7.840 5.696 -15.230 1.00 83.44 169 HIS A N 1
ATOM 1284 C CA . HIS A 1 169 ? -8.467 6.873 -15.820 1.00 83.44 169 HIS A CA 1
ATOM 1285 C C . HIS A 1 169 ? -8.527 8.017 -14.802 1.00 83.44 169 HIS A C 1
ATOM 1287 O O . HIS A 1 169 ? -8.417 7.803 -13.591 1.00 83.44 169 HIS A O 1
ATOM 1293 N N . ASP A 1 170 ? -8.730 9.242 -15.281 1.00 79.94 170 ASP A N 1
ATOM 1294 C CA . ASP A 1 170 ? -8.862 10.404 -14.405 1.00 79.94 170 ASP A CA 1
ATOM 1295 C C . ASP A 1 170 ? -9.979 10.186 -13.375 1.00 79.94 170 ASP A C 1
ATOM 1297 O O . ASP A 1 170 ? -11.107 9.813 -13.705 1.00 79.94 170 ASP A O 1
ATOM 1301 N N . GLY A 1 171 ? -9.642 10.386 -12.100 1.00 79.94 171 GLY A N 1
ATOM 1302 C CA . GLY A 1 171 ? -10.551 10.166 -10.976 1.00 79.94 171 GLY A CA 1
ATOM 1303 C C . GLY A 1 171 ? -10.697 8.709 -10.521 1.00 79.94 171 GLY A C 1
ATOM 1304 O O . GLY A 1 171 ? -11.379 8.471 -9.526 1.00 79.94 171 GLY A O 1
ATOM 1305 N N . THR A 1 172 ? -10.053 7.734 -11.177 1.00 82.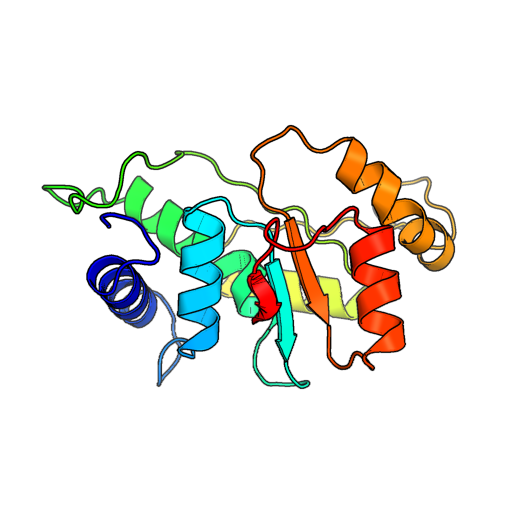88 172 THR A N 1
ATOM 1306 C CA . THR A 1 172 ? -10.102 6.314 -10.764 1.00 82.88 172 THR A CA 1
ATOM 1307 C C . THR A 1 172 ? -8.899 5.874 -9.933 1.00 82.88 172 THR A C 1
ATOM 1309 O O . THR A 1 172 ? -8.823 4.708 -9.542 1.00 82.88 172 THR A O 1
ATOM 1312 N N . TYR A 1 173 ? -7.939 6.768 -9.695 1.00 87.50 173 TYR A N 1
ATOM 1313 C CA . TYR A 1 173 ? -6.760 6.518 -8.872 1.00 87.50 173 TYR A CA 1
ATOM 1314 C C . TYR A 1 173 ? -6.324 7.788 -8.136 1.00 87.50 173 TYR A C 1
ATOM 1316 O O . TYR A 1 173 ? -6.731 8.898 -8.480 1.00 87.50 173 TYR A O 1
ATOM 1324 N N . GLN A 1 174 ? -5.498 7.611 -7.110 1.00 88.12 174 GLN A N 1
ATOM 1325 C CA . GLN A 1 174 ? -4.868 8.689 -6.356 1.00 88.12 174 GLN A CA 1
ATOM 1326 C C . GLN A 1 174 ? -3.375 8.726 -6.663 1.00 88.12 174 GLN A C 1
ATOM 1328 O O . GLN A 1 174 ? -2.704 7.693 -6.647 1.00 88.12 174 GLN A O 1
ATOM 1333 N N . MET A 1 175 ? -2.857 9.918 -6.931 1.00 86.75 175 MET A N 1
ATOM 1334 C CA . MET A 1 175 ? -1.425 10.138 -7.084 1.00 86.75 175 MET A CA 1
ATOM 1335 C C . MET A 1 175 ? -0.846 10.643 -5.766 1.00 86.75 175 MET A C 1
ATOM 1337 O O . MET A 1 175 ? -1.421 11.546 -5.153 1.00 86.75 175 MET A O 1
ATOM 1341 N N . ILE A 1 176 ? 0.258 10.038 -5.330 1.00 83.44 176 ILE A N 1
ATOM 1342 C CA . ILE A 1 176 ? 0.949 10.354 -4.073 1.00 83.44 176 ILE A CA 1
ATOM 1343 C C . ILE A 1 176 ? 2.423 10.617 -4.342 1.00 83.44 176 ILE A C 1
ATOM 1345 O O . ILE A 1 176 ? 3.051 9.790 -5.048 1.00 83.44 176 ILE A O 1
#

Foldseek 3Di:
DQACQDPVNLVVLQVVQVVQDPDPNGADSVLSNLLRCQRVLAAEEEAAAPPNPPVSSQCSNVSVLCCCLVCPPPDDPPSCPDRDNDDDGDDDDLDPVVVVVVCVVCVVSVHDDDDDDCVNP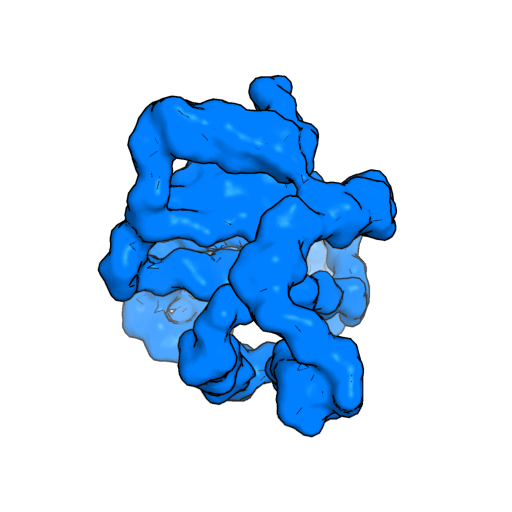VDDDRSVVVVLCVLVVLVPDDPRNYHYHYDHDDDPVNVVVVCVSNVNDVPRHDYD

Secondary structure (DSSP, 8-state):
--STTSHHHHHHHHHHHHHHS--TT-S-HHHHHHHHHHHTT-EEEEE--TTS-GGGGGTHHHHHHHHHHHS--SS--TT-----S--------S-HHHHHHHHHHHHHTT-------TTTSS----HHHHHTTHHHHHHTSPTTPPPEEEES---HHHHHHHHHHHT--TTSEEE-

Solvent-accessible surface area (backbone atoms only — not comparable to full-atom values): 10805 Å² total; per-residue (Å²): 122,82,29,34,74,23,75,68,31,42,50,50,51,46,57,52,46,42,75,72,46,96,45,95,82,38,74,54,68,68,45,41,52,49,26,19,36,46,75,65,42,42,22,34,42,36,62,41,54,86,90,72,55,67,70,50,50,74,44,54,47,56,55,51,44,53,47,45,65,76,54,62,57,100,65,70,59,91,44,61,86,76,82,68,90,75,84,86,79,89,83,90,67,98,46,66,72,61,47,54,54,48,41,54,53,40,42,77,72,72,42,91,70,83,88,84,51,57,86,77,36,93,78,62,76,66,64,74,66,54,58,76,43,46,44,62,56,56,72,68,53,63,91,77,66,52,52,81,45,79,45,60,79,72,55,74,69,56,42,58,50,48,34,54,58,66,69,48,48,93,87,61,50,47,82,82

Organism: Heterobasidion irregulare (strain TC 32-1) (NCBI:txid747525)

pLDDT: mean 82.82, std 10.46, range [46.75, 96.81]

Mean predicted aligned error: 7.04 Å

Radius of gyration: 16.8 Å; Cα contacts (8 Å, |Δi|>4): 178; chains: 1; bounding box: 35×38×44 Å

Nearest PDB structures (foldseek):
  5e7i-assembly2_A  TM=5.588E-01  e=3.128E-01  Homo sapiens
  2xgj-assembly2_B  TM=5.882E-01  e=4.146E-01  Saccharomyces cerevisiae
  6d6r-assembly1_M  TM=6.772E-01  e=1.697E+00  Homo sapiens
  6ieg-assembly2_A  TM=4.702E-01  e=1.516E+00  Homo sapiens
  6ieg-assembly1_B  TM=4.727E-01  e=1.697E+00  Homo sapiens